Protein AF-A0A844NWU3-F1 (afdb_monomer)

Radius of gyration: 20.75 Å; Cα contacts (8 Å, |Δi|>4): 213; chains: 1; bounding box: 52×33×60 Å

Mean predicted aligned error: 5.78 Å

Secondary structure (DSSP, 8-state):
-------S-HHHHHHHHHHHHHH-SEEEEES--SSSTT--HHHHHHHHHT--EEE-HHHHHHHHHHHHHTT-PPPHHHHGGGEEETTPEEE--SSSSSPEEEEEETTEEEEEE-SSHHHHHHHIIIIIGGGT--TT-----------SS-HHHHH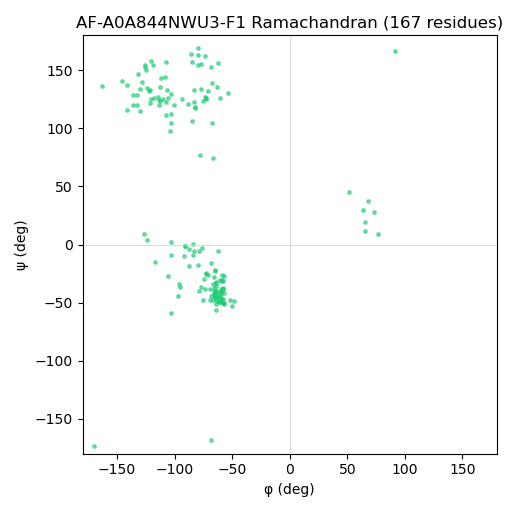HHHHHHHHT--S--

Structure (mmCIF, N/CA/C/O backbone):
data_AF-A0A844NWU3-F1
#
_entry.id   AF-A0A844NWU3-F1
#
loop_
_atom_site.group_PDB
_atom_site.id
_atom_site.type_symbol
_atom_site.label_atom_id
_atom_site.label_alt_id
_atom_site.label_comp_id
_atom_site.label_asym_id
_atom_site.label_entity_id
_atom_site.label_seq_id
_atom_site.pdbx_PDB_ins_code
_atom_site.Cartn_x
_atom_site.Cartn_y
_atom_site.Cartn_z
_atom_site.occupancy
_atom_site.B_iso_or_equiv
_atom_site.auth_seq_id
_atom_site.auth_comp_id
_atom_site.auth_asym_id
_atom_site.auth_atom_id
_atom_site.pdbx_PDB_model_num
ATOM 1 N N . LEU A 1 1 ? 0.487 0.093 -17.472 1.00 86.75 1 LEU A N 1
ATOM 2 C CA . LEU A 1 1 ? 0.649 0.686 -16.127 1.00 86.75 1 LEU A CA 1
ATOM 3 C C . LEU A 1 1 ? 0.051 2.084 -16.161 1.00 86.75 1 LEU A C 1
ATOM 5 O O . LEU A 1 1 ? 0.329 2.807 -17.108 1.00 86.75 1 LEU A O 1
ATOM 9 N N . GLU A 1 2 ? -0.751 2.451 -15.169 1.00 94.75 2 GLU A N 1
ATOM 10 C CA . GLU A 1 2 ? -1.293 3.804 -15.007 1.00 94.75 2 GLU A CA 1
ATOM 11 C C . GLU A 1 2 ? -1.007 4.273 -13.584 1.00 94.75 2 GLU A C 1
ATOM 13 O O . GLU A 1 2 ? -1.098 3.492 -12.638 1.00 94.75 2 GLU A O 1
ATOM 18 N N . HIS A 1 3 ? -0.638 5.543 -13.443 1.00 95.69 3 HIS A N 1
ATOM 19 C CA . HIS A 1 3 ? -0.422 6.185 -12.155 1.00 95.69 3 HIS A CA 1
ATOM 20 C C . HIS A 1 3 ? -1.307 7.424 -12.058 1.00 95.69 3 HIS A C 1
ATOM 22 O O . HIS A 1 3 ? -1.364 8.231 -12.988 1.00 95.69 3 HIS A O 1
ATOM 28 N N . LYS A 1 4 ? -1.977 7.586 -10.915 1.00 96.12 4 LYS A N 1
ATOM 29 C CA . LYS A 1 4 ? -2.886 8.700 -10.658 1.00 96.12 4 LYS A CA 1
ATOM 30 C C . LYS A 1 4 ? -2.749 9.169 -9.216 1.00 96.12 4 LYS A C 1
ATOM 32 O O . LYS A 1 4 ? -2.717 8.356 -8.300 1.00 9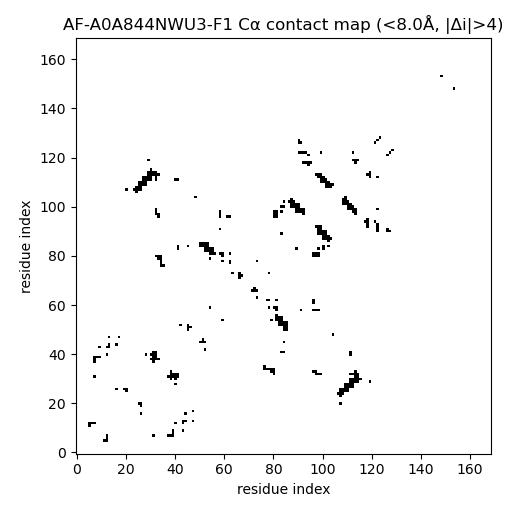6.12 4 LYS A O 1
ATOM 37 N N . VAL A 1 5 ? -2.735 10.487 -9.025 1.00 96.38 5 VAL A N 1
ATOM 38 C CA . VAL A 1 5 ? -2.778 11.123 -7.702 1.00 96.38 5 VAL A CA 1
ATOM 39 C C . VAL A 1 5 ? -4.188 11.643 -7.460 1.00 96.38 5 VAL A C 1
ATOM 41 O O . VAL A 1 5 ? -4.771 12.326 -8.305 1.00 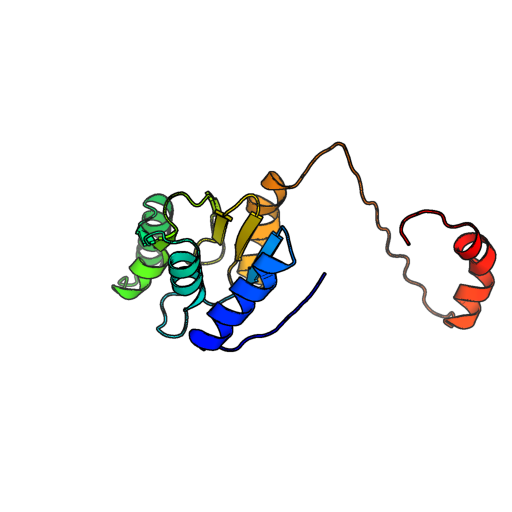96.38 5 VAL A O 1
ATOM 44 N N . ILE A 1 6 ? -4.754 11.299 -6.308 1.00 94.56 6 ILE A N 1
ATOM 45 C CA . ILE A 1 6 ? -6.124 11.633 -5.931 1.00 94.56 6 ILE A CA 1
ATOM 46 C C . ILE A 1 6 ? -6.053 12.179 -4.509 1.00 94.56 6 ILE A C 1
ATOM 48 O O . ILE A 1 6 ? -5.603 11.485 -3.613 1.00 94.56 6 ILE A O 1
ATOM 52 N N . GLY A 1 7 ? -6.482 13.418 -4.295 1.00 92.50 7 GLY A N 1
ATOM 53 C CA . GLY A 1 7 ? -6.666 13.939 -2.931 1.00 92.50 7 GLY A CA 1
ATOM 54 C C . GLY A 1 7 ? -7.910 13.355 -2.253 1.00 92.50 7 GLY A C 1
ATOM 55 O O . GLY A 1 7 ? -8.822 12.904 -2.959 1.00 92.50 7 GLY A O 1
ATOM 56 N N . ASP A 1 8 ? -7.966 13.460 -0.927 1.00 89.38 8 ASP A N 1
ATOM 57 C CA . ASP A 1 8 ? -8.903 12.780 -0.019 1.00 89.38 8 ASP A CA 1
ATOM 58 C C . ASP A 1 8 ? -10.365 13.222 -0.184 1.00 89.38 8 ASP A C 1
ATOM 60 O O . ASP A 1 8 ? -10.952 13.971 0.592 1.00 89.38 8 ASP A O 1
ATOM 64 N N . ASN A 1 9 ? -10.983 12.754 -1.265 1.00 93.88 9 ASN A N 1
ATOM 65 C CA . ASN A 1 9 ? -12.389 12.956 -1.564 1.00 93.88 9 ASN A CA 1
ATOM 66 C C . ASN A 1 9 ? -13.022 11.615 -1.914 1.00 93.88 9 ASN A C 1
ATOM 68 O O . ASN A 1 9 ? -12.718 11.036 -2.961 1.00 93.88 9 ASN A O 1
ATOM 72 N N . LYS A 1 10 ? -13.961 11.175 -1.073 1.00 92.25 10 LYS A N 1
ATOM 73 C CA . LYS A 1 10 ? -14.620 9.869 -1.186 1.00 92.25 10 LYS A CA 1
ATOM 74 C C . LYS A 1 10 ? -15.128 9.566 -2.600 1.00 92.25 10 LYS A C 1
ATOM 76 O O . LYS A 1 10 ? -14.831 8.508 -3.139 1.00 92.25 10 LYS A O 1
ATOM 81 N N . LYS A 1 11 ? -15.840 10.507 -3.236 1.00 95.12 11 LYS A N 1
ATOM 82 C CA . LYS A 1 11 ? -16.425 10.295 -4.574 1.00 95.12 11 LYS A CA 1
ATOM 83 C C . LYS A 1 11 ? -15.355 10.126 -5.654 1.00 95.12 11 LYS A C 1
ATOM 85 O O . LYS A 1 11 ? -15.482 9.259 -6.515 1.00 95.12 11 LYS A O 1
ATOM 90 N N . ARG A 1 12 ? -14.296 10.945 -5.620 1.00 95.44 12 ARG A N 1
ATOM 91 C CA . ARG A 1 12 ? -13.197 10.848 -6.598 1.00 95.44 12 ARG A CA 1
ATOM 92 C C . ARG A 1 12 ? -12.373 9.583 -6.412 1.00 95.44 12 ARG A C 1
ATOM 94 O O . ARG A 1 12 ? -11.945 8.996 -7.407 1.00 95.44 12 ARG A O 1
ATOM 101 N N . LEU A 1 13 ? -12.142 9.198 -5.158 1.00 96.38 13 LEU A N 1
ATOM 102 C CA . LEU A 1 13 ? -11.435 7.974 -4.821 1.00 96.38 13 LEU A CA 1
ATOM 103 C C . LEU A 1 13 ? -12.228 6.763 -5.312 1.00 96.38 13 LEU A C 1
ATOM 105 O O . LEU A 1 13 ? -11.692 5.976 -6.084 1.00 96.38 13 LEU A O 1
ATOM 109 N N . GLU A 1 14 ? -13.518 6.683 -4.978 1.00 96.88 14 GLU A N 1
ATOM 110 C CA . GLU A 1 14 ? -14.386 5.586 -5.415 1.00 96.88 14 GLU A CA 1
ATOM 111 C C . GLU A 1 14 ? -14.413 5.459 -6.942 1.00 96.88 14 GLU A C 1
ATOM 113 O O . GLU A 1 14 ? -14.145 4.387 -7.483 1.00 96.88 14 GLU A O 1
ATOM 118 N N . SER A 1 15 ? -14.665 6.565 -7.649 1.00 97.25 15 SER A N 1
ATOM 119 C CA . SER A 1 15 ? -14.690 6.578 -9.115 1.00 97.25 15 SER A CA 1
ATOM 120 C C . SER A 1 15 ? -13.360 6.129 -9.725 1.00 97.25 15 SER A C 1
ATOM 122 O O . SER A 1 15 ? -13.360 5.398 -10.713 1.00 97.25 15 SER A O 1
ATOM 124 N N . SER A 1 16 ? -12.228 6.528 -9.141 1.00 97.12 16 SER A N 1
ATOM 125 C CA . SER A 1 16 ? -10.913 6.153 -9.669 1.00 97.12 16 SER A CA 1
ATOM 126 C C . SER A 1 16 ? -10.571 4.689 -9.400 1.00 97.12 16 SER A C 1
ATOM 128 O O . SER A 1 16 ? -10.010 4.043 -10.278 1.00 97.12 16 SER A O 1
ATOM 130 N N . VAL A 1 17 ? -10.935 4.152 -8.230 1.00 96.88 17 VAL A N 1
ATOM 131 C CA . VAL A 1 17 ? -10.735 2.730 -7.914 1.00 96.88 17 VAL A CA 1
ATOM 132 C C . VAL A 1 17 ? -11.587 1.854 -8.825 1.00 96.88 17 VAL A C 1
ATOM 134 O O . VAL A 1 17 ? -11.065 0.905 -9.401 1.00 96.88 17 VAL A O 1
ATOM 137 N N . ARG A 1 18 ? -12.866 2.198 -9.029 1.00 97.12 18 ARG A N 1
ATOM 138 C CA . ARG A 1 18 ? -13.742 1.469 -9.962 1.00 97.12 18 ARG A CA 1
ATOM 139 C C . ARG A 1 18 ? -13.190 1.487 -11.387 1.00 97.12 18 ARG A C 1
ATOM 141 O O . ARG A 1 18 ? -13.072 0.434 -11.999 1.00 97.12 18 ARG A O 1
ATOM 148 N N . HIS A 1 19 ? -12.758 2.653 -11.867 1.00 96.69 19 HIS A N 1
ATOM 149 C CA . HIS A 1 19 ? -12.136 2.766 -13.185 1.00 96.69 19 HIS A CA 1
ATOM 150 C C . HIS A 1 19 ? -10.873 1.905 -13.329 1.00 96.69 19 HIS A C 1
ATOM 152 O O . HIS A 1 19 ? -10.650 1.284 -14.365 1.00 96.69 19 HIS A O 1
ATOM 158 N N . ALA A 1 20 ? -10.034 1.863 -12.290 1.00 97.06 20 ALA A N 1
ATOM 159 C CA . ALA A 1 20 ? -8.838 1.033 -12.297 1.00 97.06 20 ALA A CA 1
ATOM 160 C C . ALA A 1 20 ? -9.194 -0.463 -12.323 1.00 97.06 20 ALA A C 1
ATOM 162 O O . ALA A 1 20 ? -8.589 -1.216 -13.081 1.00 97.06 20 ALA A O 1
ATOM 163 N N . LEU A 1 21 ? -10.207 -0.884 -11.560 1.00 96.75 21 LEU A N 1
ATOM 164 C CA . LEU A 1 21 ? -10.686 -2.269 -11.536 1.00 96.75 21 LEU A CA 1
ATOM 165 C C . LEU A 1 21 ? -11.269 -2.726 -12.879 1.00 96.75 21 LEU A C 1
ATOM 167 O O . LEU A 1 21 ? -11.108 -3.887 -13.241 1.00 96.75 21 LEU A O 1
ATOM 171 N N . GLU A 1 22 ? -11.887 -1.834 -13.653 1.00 96.00 22 GLU A N 1
ATOM 172 C CA . GLU A 1 22 ? -12.372 -2.155 -15.005 1.00 96.00 22 GLU A CA 1
ATOM 173 C C . GLU A 1 22 ? -11.231 -2.510 -15.972 1.00 96.00 22 GLU A C 1
ATOM 175 O O . GLU A 1 22 ? -11.411 -3.332 -16.870 1.00 96.00 22 GLU A O 1
ATOM 180 N N . LYS A 1 23 ? -10.055 -1.895 -15.803 1.00 96.31 23 LYS A N 1
ATOM 181 C CA . LYS A 1 23 ? -8.950 -1.957 -16.775 1.00 96.31 23 LYS A CA 1
ATOM 182 C C . LYS A 1 23 ? -7.786 -2.846 -16.369 1.00 96.31 23 LYS A C 1
ATOM 184 O O . LYS A 1 23 ? -7.049 -3.306 -17.239 1.00 96.31 23 LYS A O 1
ATOM 189 N N . TYR A 1 24 ? -7.579 -3.032 -15.072 1.00 96.81 24 TYR A N 1
ATOM 190 C CA . TYR A 1 24 ? -6.386 -3.674 -14.538 1.00 96.81 24 TYR A CA 1
ATOM 191 C C . TYR A 1 24 ? -6.756 -4.851 -13.644 1.00 96.81 24 TYR A C 1
ATOM 193 O O . TYR A 1 24 ? -7.809 -4.874 -13.002 1.00 96.81 24 TYR A O 1
ATOM 201 N N . ASP A 1 25 ? -5.868 -5.839 -13.603 1.00 95.38 25 ASP A N 1
ATOM 202 C CA . ASP A 1 25 ? -6.016 -7.011 -12.736 1.00 95.38 25 ASP A CA 1
ATOM 203 C C . ASP A 1 25 ? -5.430 -6.778 -11.343 1.00 95.38 25 ASP A C 1
ATOM 205 O O . ASP A 1 25 ? -5.800 -7.463 -10.395 1.00 95.38 25 ASP A O 1
ATOM 209 N N . THR A 1 26 ? -4.568 -5.769 -11.205 1.00 95.81 26 THR A N 1
ATOM 210 C CA . THR A 1 26 ? -3.971 -5.362 -9.934 1.00 95.81 26 THR A CA 1
ATOM 211 C C . THR A 1 26 ? -4.070 -3.852 -9.773 1.00 95.81 26 THR A C 1
ATOM 213 O O . THR A 1 26 ? -3.639 -3.097 -10.646 1.00 95.81 26 THR A O 1
ATOM 216 N N . VAL A 1 27 ? -4.597 -3.410 -8.633 1.00 97.69 27 VAL A N 1
ATOM 217 C CA . VAL A 1 27 ? -4.706 -2.004 -8.239 1.00 97.69 27 VAL A CA 1
ATOM 218 C C . VAL A 1 27 ? -3.957 -1.812 -6.927 1.00 97.69 27 VAL A C 1
ATOM 220 O O . VAL A 1 27 ? -4.274 -2.456 -5.932 1.00 97.69 27 VAL A O 1
ATOM 223 N N . ILE A 1 28 ? -2.967 -0.921 -6.918 1.00 97.75 28 ILE A N 1
ATOM 224 C CA . ILE A 1 28 ? -2.192 -0.583 -5.719 1.00 97.75 28 ILE A CA 1
ATOM 225 C C . ILE A 1 28 ? -2.560 0.834 -5.292 1.00 97.75 28 ILE A C 1
ATOM 227 O O . ILE A 1 28 ? -2.462 1.773 -6.081 1.00 97.75 28 ILE A O 1
ATOM 231 N N . LEU A 1 29 ? -2.969 0.978 -4.037 1.00 97.88 29 LEU A N 1
ATOM 232 C CA . LEU A 1 29 ? -3.254 2.243 -3.378 1.00 97.88 29 LEU A CA 1
ATOM 233 C C . LEU A 1 29 ? -2.220 2.486 -2.284 1.00 97.88 29 LEU A C 1
ATOM 235 O O . LEU A 1 29 ? -1.922 1.589 -1.498 1.00 97.88 29 LEU A O 1
ATOM 239 N N . THR A 1 30 ? -1.707 3.709 -2.205 1.00 96.75 30 THR A N 1
ATOM 240 C CA . THR A 1 30 ? -0.807 4.146 -1.135 1.00 96.75 30 THR A CA 1
ATOM 241 C C . THR A 1 30 ? -1.414 5.359 -0.426 1.00 96.75 30 THR A C 1
ATOM 243 O O . THR A 1 30 ? -1.864 6.304 -1.072 1.00 96.75 30 THR A O 1
ATOM 246 N N . GLY A 1 31 ? -1.437 5.338 0.908 1.00 94.69 31 GLY A N 1
ATOM 247 C CA . GLY A 1 31 ? -1.987 6.423 1.731 1.00 94.69 31 GLY A CA 1
ATOM 248 C C . GLY A 1 31 ? -3.472 6.282 2.090 1.00 94.69 31 GLY A C 1
ATOM 249 O O . GLY A 1 31 ? -4.202 5.449 1.550 1.00 94.69 31 GLY A O 1
ATOM 250 N N . GLY A 1 32 ? -3.914 7.091 3.057 1.00 93.25 32 GLY A N 1
ATOM 251 C CA . GLY A 1 32 ? -5.299 7.113 3.544 1.00 93.25 32 GLY A CA 1
ATOM 252 C C . GLY A 1 32 ? -5.700 5.908 4.410 1.00 93.25 32 GLY A C 1
ATOM 253 O O . GLY A 1 32 ? -6.864 5.501 4.388 1.00 93.25 32 GLY A O 1
ATOM 254 N N . LEU A 1 33 ? -4.741 5.288 5.117 1.00 94.88 33 LEU A N 1
ATOM 255 C CA . LEU A 1 33 ? -4.968 4.135 6.012 1.00 94.88 33 LEU A CA 1
ATOM 256 C C . LEU A 1 33 ? -4.970 4.489 7.506 1.00 94.88 33 LEU A C 1
ATOM 258 O O . LEU A 1 33 ? -5.299 3.636 8.335 1.00 94.88 33 LEU A O 1
ATOM 262 N N . GLY A 1 34 ? -4.588 5.717 7.848 1.00 90.12 34 GLY A N 1
ATOM 263 C CA . GLY A 1 34 ? -4.417 6.186 9.215 1.00 90.12 34 GLY A CA 1
ATOM 264 C C . GLY A 1 34 ? -5.717 6.321 10.029 1.00 90.12 34 GLY A C 1
ATOM 265 O O . GLY A 1 34 ? -6.771 5.792 9.655 1.00 90.12 34 GLY A O 1
ATOM 266 N N . PRO A 1 35 ? -5.630 6.982 11.198 1.00 87.88 35 PRO A N 1
ATOM 267 C CA . PRO A 1 35 ? -6.736 7.151 12.142 1.00 87.88 35 PRO A CA 1
ATOM 268 C C . PRO A 1 35 ? -7.558 8.430 11.914 1.00 87.88 35 PRO A C 1
ATOM 270 O O . PRO A 1 35 ? -8.465 8.723 12.694 1.00 87.88 35 PRO A O 1
ATOM 273 N N . THR A 1 36 ? -7.195 9.266 10.941 1.00 87.50 36 THR A N 1
ATOM 274 C CA . THR A 1 36 ? -7.803 10.588 10.765 1.00 87.50 36 THR A CA 1
ATOM 275 C C . THR A 1 36 ? -9.077 10.510 9.927 1.00 87.50 36 THR A C 1
ATOM 277 O O . THR A 1 36 ? -9.342 9.528 9.239 1.00 87.50 36 THR A O 1
ATOM 280 N N . LYS A 1 37 ? -9.898 11.566 9.962 1.00 82.75 37 LYS A N 1
ATOM 281 C CA . LYS A 1 37 ? -11.127 11.632 9.148 1.00 82.75 37 LYS A CA 1
ATOM 282 C C . LYS A 1 37 ? -10.850 11.658 7.644 1.00 82.75 37 LYS A C 1
ATOM 284 O O . LYS A 1 37 ? -11.733 11.292 6.870 1.00 82.75 37 LYS A O 1
ATOM 289 N N . ASP A 1 38 ? -9.648 12.076 7.261 1.00 86.88 38 ASP A N 1
ATOM 290 C CA . ASP A 1 38 ? -9.216 12.147 5.869 1.00 86.88 38 ASP A CA 1
ATOM 291 C C . ASP A 1 38 ? -8.697 10.784 5.363 1.00 86.88 38 ASP A C 1
ATOM 293 O O . ASP A 1 38 ? -8.552 10.581 4.160 1.00 86.88 38 ASP A O 1
ATOM 297 N N . ASP A 1 39 ? -8.517 9.793 6.250 1.00 88.25 39 ASP A N 1
ATOM 298 C CA . ASP A 1 39 ? -8.116 8.428 5.898 1.00 88.25 39 ASP A CA 1
ATOM 299 C C . ASP A 1 39 ? -9.294 7.601 5.339 1.00 88.25 39 ASP A C 1
ATOM 301 O O . ASP A 1 39 ? -9.917 6.751 5.991 1.00 88.25 39 ASP A O 1
ATOM 305 N N . LEU A 1 40 ? -9.622 7.873 4.074 1.00 94.06 40 LEU A N 1
ATOM 306 C CA . LEU A 1 40 ? -10.796 7.328 3.386 1.00 94.06 40 LEU A CA 1
ATOM 307 C C . LEU A 1 40 ? -10.536 6.018 2.625 1.00 94.06 40 LEU A C 1
ATOM 309 O O . LEU A 1 40 ? -11.497 5.398 2.157 1.00 94.06 40 LEU A O 1
ATOM 313 N N . THR A 1 41 ? -9.281 5.583 2.476 1.00 96.00 41 THR A N 1
ATOM 314 C CA . THR A 1 41 ? -8.904 4.513 1.536 1.00 96.00 41 THR A CA 1
ATOM 315 C C . THR A 1 41 ? -9.526 3.170 1.892 1.00 96.00 41 THR A C 1
ATOM 317 O O . THR A 1 41 ? -10.279 2.622 1.085 1.00 96.00 41 THR A O 1
ATOM 320 N N . LYS A 1 42 ? -9.301 2.664 3.112 1.00 94.50 42 LYS A N 1
ATOM 321 C CA . LYS A 1 42 ? -9.850 1.362 3.540 1.00 94.50 42 LYS A CA 1
ATOM 322 C C . LYS A 1 42 ? -11.379 1.329 3.518 1.00 94.50 42 LYS A C 1
ATOM 324 O O . LYS A 1 42 ? -11.961 0.376 3.018 1.00 94.50 42 LYS A O 1
ATOM 329 N N . HIS A 1 43 ? -12.025 2.410 3.956 1.00 95.06 43 HIS A N 1
ATOM 330 C CA . HIS A 1 43 ? -13.483 2.545 3.950 1.00 95.06 43 HIS A CA 1
ATOM 331 C C . HIS A 1 43 ? -14.058 2.530 2.530 1.00 95.06 43 HIS A C 1
ATOM 333 O O . HIS A 1 43 ? -15.085 1.906 2.270 1.00 95.06 43 HIS A O 1
ATOM 339 N N . THR A 1 44 ? -13.393 3.221 1.603 1.00 96.75 44 THR A N 1
ATOM 340 C CA . THR A 1 44 ? -13.839 3.295 0.210 1.00 96.75 44 THR A CA 1
ATOM 341 C C . THR A 1 44 ? -13.690 1.945 -0.475 1.00 96.75 44 THR A C 1
ATOM 343 O O . THR A 1 44 ? -14.621 1.500 -1.141 1.00 96.75 44 THR A O 1
ATOM 346 N N . VAL A 1 45 ? -12.560 1.260 -0.277 1.00 97.38 45 VAL A N 1
ATOM 347 C CA . VAL A 1 45 ? -12.361 -0.076 -0.848 1.00 97.38 45 VAL A CA 1
ATOM 348 C C . VAL A 1 45 ? -13.343 -1.078 -0.240 1.00 97.38 45 VAL A C 1
ATOM 350 O O . VAL A 1 45 ? -13.977 -1.794 -1.005 1.00 97.38 45 VAL A O 1
ATOM 353 N N . ALA A 1 46 ? -13.544 -1.076 1.084 1.00 97.25 46 ALA A N 1
ATOM 354 C CA . ALA A 1 46 ? -14.525 -1.926 1.772 1.00 97.25 46 ALA A CA 1
ATOM 355 C C . ALA A 1 46 ? -15.929 -1.802 1.149 1.00 97.25 46 ALA A C 1
ATOM 357 O O . ALA A 1 46 ? -16.550 -2.800 0.784 1.00 97.25 46 ALA A O 1
ATOM 358 N N . GLN A 1 47 ? -16.381 -0.563 0.915 1.00 97.06 47 GLN A N 1
ATOM 359 C CA . GLN A 1 47 ? -17.659 -0.283 0.259 1.00 97.06 47 GLN A CA 1
ATOM 360 C C . GLN A 1 47 ? -17.710 -0.804 -1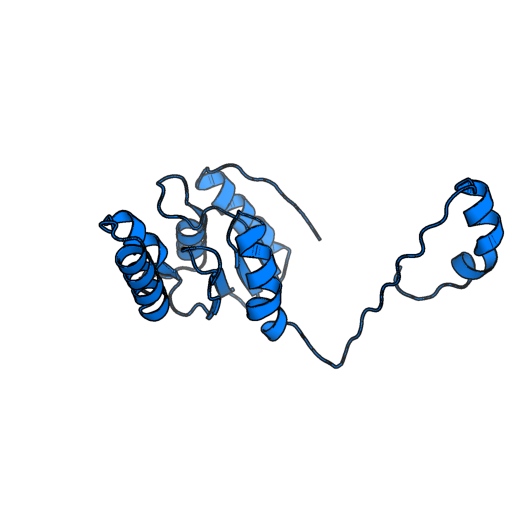.188 1.00 97.06 47 GLN A C 1
ATOM 362 O O . GLN A 1 47 ? -18.747 -1.301 -1.621 1.00 97.06 47 GLN A O 1
ATOM 367 N N . ILE A 1 48 ? -16.620 -0.683 -1.953 1.00 97.12 48 ILE A N 1
ATOM 368 C CA . ILE A 1 48 ? -16.559 -1.164 -3.343 1.00 97.12 48 ILE A CA 1
ATOM 369 C C . ILE A 1 48 ? -16.660 -2.686 -3.400 1.00 97.12 48 ILE A C 1
ATOM 371 O O . ILE A 1 48 ? -17.392 -3.199 -4.243 1.00 97.12 48 ILE A O 1
ATOM 375 N N . VAL A 1 49 ? -15.950 -3.386 -2.511 1.00 97.25 49 VAL A N 1
ATOM 376 C CA . VAL A 1 49 ? -15.928 -4.855 -2.485 1.00 97.25 49 VAL A CA 1
ATOM 377 C C . VAL A 1 49 ? -17.117 -5.464 -1.737 1.00 97.25 49 VAL A C 1
ATOM 379 O O . VAL A 1 49 ? -17.262 -6.683 -1.730 1.00 97.25 49 VAL A O 1
ATOM 382 N N . GLY A 1 50 ? -17.959 -4.632 -1.114 1.00 97.44 50 GLY A N 1
ATOM 383 C CA . GLY A 1 50 ? -19.146 -5.064 -0.378 1.00 97.44 50 GLY A CA 1
ATOM 384 C C . GLY A 1 50 ? -18.821 -5.832 0.901 1.00 97.44 50 GLY A C 1
ATOM 385 O O . GLY A 1 50 ? -19.503 -6.807 1.203 1.00 97.44 50 GLY A O 1
ATOM 386 N N . LYS A 1 51 ? -17.768 -5.428 1.620 1.00 97.69 51 LYS A N 1
ATOM 387 C CA . LYS A 1 51 ? -17.321 -6.078 2.858 1.00 97.69 51 LYS A CA 1
ATOM 388 C C . LYS A 1 51 ? -17.218 -5.094 4.012 1.00 97.69 51 LYS A C 1
ATOM 390 O O . LYS A 1 51 ? -16.947 -3.912 3.796 1.00 97.69 51 LYS A O 1
ATOM 395 N N . ASP A 1 52 ? -17.371 -5.606 5.226 1.00 97.50 52 ASP A N 1
ATOM 396 C CA . ASP A 1 52 ? -17.231 -4.813 6.441 1.00 97.50 52 ASP A CA 1
ATOM 397 C C . ASP A 1 52 ? -15.759 -4.600 6.827 1.00 97.50 52 ASP A C 1
ATOM 399 O O . ASP A 1 52 ? -14.842 -5.279 6.348 1.00 97.50 52 ASP A O 1
ATOM 403 N N . LEU A 1 53 ? -15.536 -3.618 7.702 1.00 96.81 53 LEU A N 1
ATOM 404 C CA . LEU A 1 53 ? -14.265 -3.436 8.392 1.00 96.81 53 LEU A CA 1
ATOM 405 C C . LEU A 1 53 ? -14.323 -4.144 9.744 1.00 96.81 53 LEU A C 1
ATOM 407 O O . LEU A 1 53 ? -15.201 -3.860 10.558 1.00 96.81 53 LEU A O 1
ATOM 411 N N . VAL A 1 54 ? -13.362 -5.025 9.990 1.00 97.31 54 VAL A N 1
ATOM 412 C CA . VAL A 1 54 ? -13.234 -5.801 11.228 1.00 97.31 54 VAL A CA 1
ATOM 413 C C . VAL A 1 54 ? -11.916 -5.475 11.913 1.00 97.31 54 VAL A C 1
ATOM 415 O O . VAL A 1 54 ? -10.966 -5.037 11.267 1.00 97.31 54 VAL A O 1
ATOM 418 N N . ILE A 1 55 ? -11.852 -5.658 13.229 1.00 96.88 55 ILE A N 1
ATOM 419 C CA . ILE A 1 55 ? -10.604 -5.478 13.973 1.00 96.88 55 ILE A CA 1
ATOM 420 C C . ILE A 1 55 ? -9.684 -6.664 13.681 1.00 96.88 55 ILE A C 1
ATOM 422 O O . ILE A 1 55 ? -10.073 -7.816 13.864 1.00 96.88 55 ILE A O 1
ATOM 426 N N . ASP A 1 56 ? -8.457 -6.371 13.261 1.00 97.62 56 ASP A N 1
ATOM 427 C CA . ASP A 1 56 ? -7.366 -7.336 13.262 1.00 97.62 56 ASP A CA 1
ATOM 428 C C . ASP A 1 56 ? -6.704 -7.354 14.646 1.00 97.62 56 ASP A C 1
ATOM 430 O O . ASP A 1 56 ? -6.000 -6.419 15.032 1.00 97.62 56 ASP A O 1
ATOM 434 N N . GLU A 1 57 ? -6.954 -8.416 15.411 1.00 97.12 57 GLU A N 1
ATOM 435 C CA . GLU A 1 57 ? -6.440 -8.577 16.778 1.00 97.12 57 GLU A CA 1
ATOM 436 C C . GLU A 1 57 ? -4.900 -8.496 16.876 1.00 97.12 57 GLU A C 1
ATOM 438 O O . GLU A 1 57 ? -4.404 -7.843 17.796 1.00 97.12 57 GLU A O 1
ATOM 443 N N . PRO A 1 58 ? -4.105 -9.100 15.965 1.00 96.69 58 PRO A N 1
ATOM 444 C CA . PRO A 1 58 ? -2.655 -8.900 15.936 1.00 96.69 58 PRO A CA 1
ATOM 445 C C . PRO A 1 58 ? -2.241 -7.431 15.781 1.00 96.69 58 PRO A C 1
ATOM 447 O O . PRO A 1 58 ? -1.393 -6.957 16.538 1.00 96.69 58 PRO A O 1
ATOM 450 N N . SER A 1 59 ? -2.852 -6.700 14.844 1.00 96.12 59 SER A N 1
ATOM 451 C CA . SER A 1 59 ? -2.569 -5.276 14.635 1.00 96.12 59 SER A CA 1
ATOM 452 C C . SER A 1 59 ? -2.988 -4.433 15.836 1.00 96.12 59 SER A C 1
ATOM 454 O O . SER A 1 59 ? -2.240 -3.548 16.247 1.00 96.12 59 SER A O 1
ATOM 456 N N . LEU A 1 60 ? -4.149 -4.719 16.438 1.00 96.06 60 LEU A N 1
ATOM 457 C CA . LEU A 1 60 ? -4.608 -4.022 17.640 1.00 96.06 60 LEU A CA 1
ATOM 458 C C . LEU A 1 60 ? -3.614 -4.197 18.789 1.00 96.06 60 LEU A C 1
ATOM 460 O O . LEU A 1 60 ? -3.194 -3.202 19.372 1.00 96.06 60 LEU A O 1
ATOM 464 N N . LYS A 1 61 ? -3.180 -5.434 19.056 1.00 95.69 61 LYS A N 1
ATOM 465 C CA . LYS A 1 61 ? -2.189 -5.725 20.101 1.00 95.69 61 LYS A CA 1
ATOM 466 C C . LYS A 1 61 ? -0.873 -5.002 19.860 1.00 95.69 61 LYS A C 1
ATOM 468 O O . LYS A 1 61 ? -0.307 -4.451 20.793 1.00 95.69 61 LYS A O 1
ATOM 473 N N . TYR A 1 62 ? -0.397 -4.979 18.617 1.00 95.00 62 TYR A N 1
ATOM 474 C CA . TYR A 1 62 ? 0.822 -4.254 18.267 1.00 95.00 62 TYR A CA 1
ATOM 475 C C . TYR A 1 62 ? 0.701 -2.750 18.556 1.00 95.00 62 TYR A C 1
ATOM 477 O O . TYR A 1 62 ? 1.608 -2.159 19.143 1.00 95.00 62 TYR A O 1
ATOM 485 N N . ILE A 1 63 ? -0.432 -2.139 18.199 1.00 93.75 63 ILE A N 1
ATOM 486 C CA . ILE A 1 63 ? -0.698 -0.724 18.485 1.00 93.75 63 ILE A CA 1
ATOM 487 C C . ILE A 1 63 ? -0.765 -0.490 20.001 1.00 93.75 63 ILE A C 1
ATOM 489 O O . ILE A 1 63 ? -0.132 0.440 20.496 1.00 93.75 63 ILE A O 1
ATOM 493 N N . GLU A 1 64 ? -1.489 -1.331 20.742 1.00 94.19 64 GLU A N 1
ATOM 494 C CA . GLU A 1 64 ? -1.599 -1.245 22.205 1.00 94.19 64 GLU A CA 1
ATOM 495 C C . GLU A 1 64 ? -0.224 -1.326 22.878 1.00 94.19 64 GLU A C 1
ATOM 497 O O . GLU A 1 64 ? 0.135 -0.422 23.634 1.00 94.19 64 GLU A O 1
ATOM 502 N N . SER A 1 65 ? 0.588 -2.329 22.527 1.00 93.56 65 SER A N 1
ATOM 503 C CA . SER A 1 65 ? 1.945 -2.488 23.060 1.00 93.56 65 SER A CA 1
ATOM 504 C C . SER A 1 65 ? 2.841 -1.294 22.743 1.00 93.56 65 SER A C 1
ATOM 506 O O . SER A 1 65 ? 3.599 -0.859 23.604 1.00 93.56 65 SER A O 1
ATOM 508 N N . TYR A 1 66 ? 2.731 -0.703 21.550 1.00 93.25 66 TYR A N 1
ATOM 509 C CA . TYR A 1 66 ? 3.499 0.499 21.232 1.00 93.25 66 TYR A CA 1
ATOM 510 C C . TYR A 1 66 ? 3.153 1.665 22.166 1.00 93.25 66 TYR A C 1
ATOM 512 O O . TYR A 1 66 ? 4.050 2.338 22.670 1.00 93.25 66 TYR A O 1
ATOM 520 N N . PHE A 1 67 ? 1.865 1.934 22.398 1.00 92.94 67 PHE A N 1
ATOM 521 C CA . PHE A 1 67 ? 1.450 3.033 23.276 1.00 92.94 67 PHE A CA 1
ATOM 522 C C . PHE A 1 67 ? 1.874 2.791 24.729 1.00 92.94 67 PHE A C 1
ATOM 524 O O . PHE A 1 67 ? 2.358 3.718 25.383 1.00 92.94 67 PHE A O 1
ATOM 531 N N . GLU A 1 68 ? 1.775 1.545 25.200 1.00 93.31 68 GLU A N 1
ATOM 532 C CA . GLU A 1 68 ? 2.281 1.132 26.512 1.00 93.31 68 GLU A CA 1
ATOM 533 C C . GLU A 1 68 ? 3.794 1.372 26.642 1.00 93.31 68 GLU A C 1
ATOM 535 O O . GLU A 1 68 ? 4.236 1.992 27.610 1.00 93.31 68 GLU A O 1
ATOM 540 N N . GLU A 1 69 ? 4.590 0.963 25.649 1.00 93.38 69 GLU A N 1
ATOM 541 C CA . GLU A 1 69 ? 6.046 1.163 25.627 1.00 93.38 69 GLU A CA 1
ATOM 542 C C . GLU A 1 69 ? 6.448 2.644 25.581 1.00 93.38 69 GLU A C 1
ATOM 544 O O . GLU A 1 69 ? 7.441 3.038 26.195 1.00 93.38 69 GLU A O 1
ATOM 549 N N . GLN A 1 70 ? 5.679 3.481 24.880 1.00 92.56 70 GLN A N 1
ATOM 550 C CA . GLN A 1 70 ? 5.906 4.930 24.838 1.00 92.56 70 GLN A CA 1
ATOM 551 C C . GLN A 1 70 ? 5.393 5.662 26.091 1.00 92.56 70 GLN A C 1
ATOM 553 O O . GLN A 1 70 ? 5.605 6.871 26.216 1.00 92.56 70 GLN A O 1
ATOM 558 N N . GLY A 1 71 ? 4.709 4.971 27.012 1.00 91.88 71 GLY A N 1
ATOM 559 C CA . GLY A 1 71 ? 4.093 5.582 28.192 1.00 91.88 71 GLY A CA 1
ATOM 560 C C . GLY A 1 71 ? 2.988 6.586 27.844 1.00 91.88 71 GLY A C 1
ATOM 561 O O . GLY A 1 71 ? 2.797 7.565 28.566 1.00 91.88 71 GLY A O 1
ATOM 562 N N . GLN A 1 72 ? 2.296 6.382 26.720 1.00 92.12 72 GLN A N 1
ATOM 563 C CA . GLN A 1 72 ? 1.240 7.262 26.223 1.00 92.12 72 GLN A CA 1
ATOM 564 C C . GLN A 1 72 ? -0.126 6.577 26.294 1.00 92.12 72 GLN A C 1
ATOM 566 O O . GLN A 1 72 ? -0.258 5.385 26.033 1.00 92.12 72 GLN A O 1
ATOM 571 N N . GLU A 1 73 ? -1.172 7.344 26.606 1.00 89.50 73 GLU A N 1
ATOM 572 C CA . GLU A 1 73 ? -2.544 6.836 26.572 1.00 89.50 73 GLU A CA 1
ATOM 573 C C . GLU A 1 73 ? -3.030 6.711 25.121 1.00 89.50 73 GLU A C 1
ATOM 575 O O . GLU A 1 73 ? -3.038 7.685 24.362 1.00 89.50 73 GLU A O 1
ATOM 580 N N . MET A 1 74 ? -3.456 5.509 24.732 1.00 89.00 74 MET A N 1
ATOM 581 C CA . MET A 1 74 ? -4.011 5.262 23.406 1.00 89.00 74 MET A CA 1
ATOM 582 C C . MET A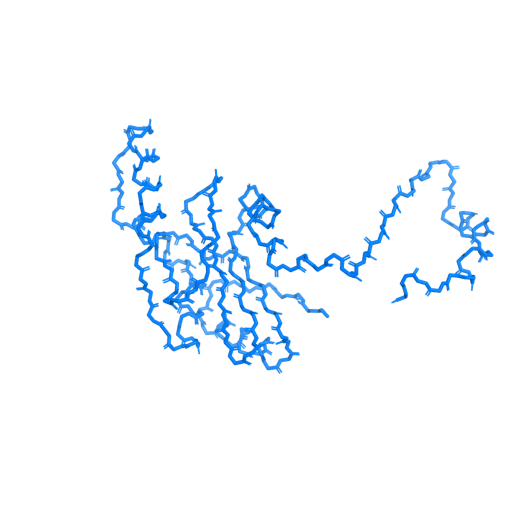 1 74 ? -5.411 5.872 23.286 1.00 89.00 74 MET A C 1
ATOM 584 O O . MET A 1 74 ? -6.322 5.544 24.049 1.00 89.00 74 MET A O 1
ATOM 588 N N . THR A 1 75 ? -5.629 6.699 22.264 1.00 88.00 75 THR A N 1
ATOM 589 C CA . THR A 1 75 ? -6.951 7.287 22.027 1.00 88.00 75 THR A CA 1
ATOM 590 C C . THR A 1 75 ? -7.855 6.342 21.214 1.00 88.00 75 THR A C 1
ATOM 592 O O . THR A 1 75 ? -7.367 5.491 20.465 1.00 88.00 75 THR A O 1
ATOM 595 N N . PRO A 1 76 ? -9.197 6.473 21.289 1.00 86.12 76 PRO A N 1
ATOM 596 C CA . PRO A 1 76 ? -10.113 5.584 20.566 1.00 86.12 76 PRO A CA 1
ATOM 597 C C . PRO A 1 76 ? -9.936 5.572 19.040 1.00 86.12 76 PRO A C 1
ATOM 599 O O . PRO A 1 76 ? -10.268 4.576 18.400 1.00 86.12 76 PRO A O 1
ATOM 602 N N . ASN A 1 77 ? -9.417 6.650 18.438 1.00 85.25 77 ASN A N 1
ATOM 603 C CA . ASN A 1 77 ? -9.170 6.684 16.995 1.00 85.25 77 ASN A CA 1
ATOM 604 C C . ASN A 1 77 ? -7.961 5.817 16.589 1.00 85.25 77 ASN A C 1
ATOM 606 O O . ASN A 1 77 ? -7.950 5.289 15.481 1.00 85.25 77 ASN A O 1
ATOM 610 N N . ASN A 1 78 ? -6.996 5.579 17.485 1.00 87.38 78 ASN A N 1
ATOM 611 C CA . ASN A 1 78 ? -5.845 4.724 17.206 1.00 87.38 78 ASN A CA 1
ATOM 612 C C . ASN A 1 78 ? -6.290 3.273 17.022 1.00 87.38 78 ASN A C 1
ATOM 614 O O . ASN A 1 78 ? -5.799 2.591 16.126 1.00 87.38 78 ASN A O 1
ATOM 618 N N . LYS A 1 79 ? -7.323 2.840 17.759 1.00 87.44 79 LYS A N 1
ATOM 619 C CA . LYS A 1 79 ? -7.957 1.527 17.557 1.00 87.44 79 LYS A CA 1
ATOM 620 C C . LYS A 1 79 ? -8.512 1.354 16.141 1.00 87.44 79 LYS A C 1
ATOM 622 O O . LYS A 1 79 ? -8.495 0.251 15.610 1.00 87.44 79 LYS A O 1
ATOM 627 N N . GLN A 1 80 ? -8.950 2.435 15.487 1.00 89.69 80 GLN A N 1
ATOM 628 C CA . GLN A 1 80 ? -9.437 2.371 14.102 1.00 89.69 80 GLN A CA 1
ATOM 629 C C . GLN A 1 80 ? -8.325 2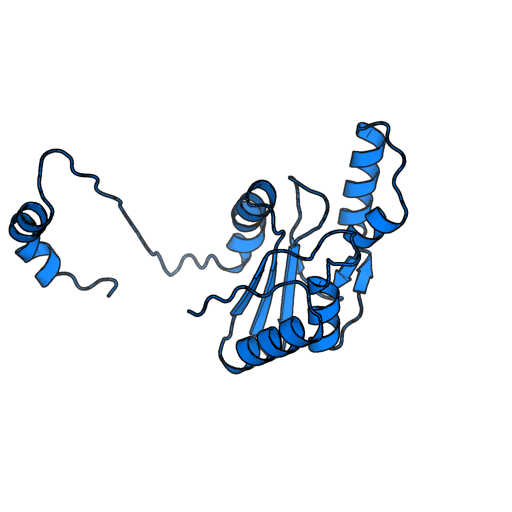.056 13.092 1.00 89.69 80 GLN A C 1
ATOM 631 O O . GLN A 1 80 ? -8.617 1.688 11.953 1.00 89.69 80 GLN A O 1
ATOM 636 N N . GLN A 1 81 ? -7.049 2.185 13.470 1.00 92.00 81 GLN A N 1
ATOM 637 C CA . GLN A 1 81 ? -5.930 1.779 12.617 1.00 92.00 81 GLN A CA 1
ATOM 638 C C . GLN A 1 81 ? -5.832 0.259 12.502 1.00 92.00 81 GLN A C 1
ATOM 640 O O . GLN A 1 81 ? -5.409 -0.211 11.458 1.00 92.00 81 GLN A O 1
ATOM 645 N N . ALA A 1 82 ? -6.316 -0.491 13.498 1.00 95.38 82 ALA A N 1
ATOM 646 C CA . ALA A 1 82 ? -6.395 -1.952 13.453 1.00 95.38 82 ALA A CA 1
ATOM 647 C C . ALA A 1 82 ? -7.553 -2.483 12.589 1.00 95.38 82 ALA A C 1
ATOM 649 O O . ALA A 1 82 ? -7.708 -3.693 12.451 1.00 95.38 82 ALA A O 1
ATOM 650 N N . LEU A 1 83 ? -8.400 -1.608 12.032 1.00 96.19 83 LEU A N 1
ATOM 651 C CA . LEU A 1 83 ? -9.487 -2.033 11.155 1.00 96.19 83 LEU A CA 1
ATOM 652 C C . LEU A 1 83 ? -8.948 -2.476 9.797 1.00 96.19 83 LEU A C 1
ATOM 654 O O . LEU A 1 83 ? -8.311 -1.690 9.093 1.00 96.19 83 LEU A O 1
ATOM 658 N N . VAL A 1 84 ? -9.299 -3.698 9.411 1.00 97.81 84 VAL A N 1
ATOM 659 C CA . VAL A 1 84 ? -8.980 -4.319 8.125 1.00 97.81 84 VAL A CA 1
ATOM 660 C C . VAL A 1 84 ? -10.254 -4.700 7.383 1.00 97.81 84 VAL A C 1
ATOM 662 O O . VAL A 1 84 ? -11.313 -4.870 7.982 1.00 97.81 84 VAL A O 1
ATOM 665 N N . ILE A 1 85 ? -10.167 -4.838 6.062 1.00 98.25 85 ILE A N 1
ATOM 666 C CA . ILE A 1 85 ? -11.293 -5.324 5.256 1.00 98.25 85 ILE A CA 1
ATOM 667 C C . ILE A 1 85 ? -11.489 -6.811 5.543 1.00 98.25 85 ILE A C 1
ATOM 669 O O . ILE A 1 85 ? -10.525 -7.581 5.511 1.00 98.25 85 ILE A O 1
ATOM 673 N N . GLU A 1 86 ? -12.725 -7.225 5.806 1.00 98.00 86 GLU A N 1
ATOM 674 C CA . GLU A 1 86 ? -13.042 -8.616 6.117 1.00 98.00 86 GLU A CA 1
ATOM 675 C C . GLU A 1 86 ? -12.508 -9.589 5.043 1.00 98.00 86 GLU A C 1
ATOM 677 O O . GLU A 1 86 ? -12.690 -9.419 3.831 1.00 98.00 86 GLU A O 1
ATOM 682 N N . GLY A 1 87 ? -11.807 -10.635 5.485 1.00 96.38 87 GLY A N 1
ATOM 683 C CA . GLY A 1 87 ? -11.212 -11.633 4.593 1.00 96.38 87 GLY A CA 1
ATOM 684 C C . GLY A 1 87 ? -10.106 -11.090 3.678 1.00 96.38 87 GLY A C 1
ATOM 685 O O . GLY A 1 87 ? -9.833 -11.699 2.643 1.00 96.38 87 GLY A O 1
ATOM 686 N N . SER A 1 88 ? -9.510 -9.941 4.008 1.00 97.81 88 SER A N 1
ATOM 687 C CA . SER A 1 88 ? -8.254 -9.491 3.401 1.00 97.81 88 SER A CA 1
ATOM 688 C C . SER A 1 88 ? -7.056 -10.238 3.994 1.00 97.81 88 SER A C 1
ATOM 690 O O . SER A 1 88 ? -7.105 -10.736 5.118 1.00 97.81 88 SER A O 1
ATOM 692 N N . THR A 1 89 ? -5.965 -10.318 3.237 1.00 97.88 89 THR A N 1
ATOM 693 C CA . THR A 1 89 ? -4.656 -10.685 3.782 1.00 97.88 89 THR A CA 1
ATOM 694 C C . THR A 1 89 ? -4.030 -9.438 4.392 1.00 97.88 89 THR A C 1
ATOM 696 O O . THR A 1 89 ? -3.793 -8.457 3.686 1.00 97.88 89 THR A O 1
ATOM 699 N N . VAL A 1 90 ? -3.786 -9.468 5.698 1.00 98.00 90 VAL A N 1
ATOM 700 C CA . VAL A 1 90 ? -3.163 -8.365 6.437 1.00 98.00 90 VAL A CA 1
ATOM 701 C C . VAL A 1 90 ? -1.657 -8.362 6.181 1.00 98.00 90 VAL A C 1
ATOM 703 O O . VAL A 1 90 ? -1.018 -9.409 6.241 1.00 98.00 90 VAL A O 1
ATOM 706 N N . LEU A 1 91 ? -1.100 -7.185 5.894 1.00 97.81 91 LEU A N 1
ATOM 707 C CA . LEU A 1 91 ? 0.334 -6.959 5.712 1.00 97.81 91 LEU A CA 1
ATOM 708 C C . LEU A 1 91 ? 0.847 -6.186 6.928 1.00 97.81 91 LEU A C 1
ATOM 710 O O . LEU A 1 91 ? 0.482 -5.019 7.121 1.00 97.81 91 LEU A O 1
ATOM 714 N N . ALA A 1 92 ? 1.663 -6.829 7.763 1.00 96.75 92 ALA A N 1
ATOM 715 C CA . ALA A 1 92 ? 2.094 -6.242 9.026 1.00 96.75 92 ALA A CA 1
ATOM 716 C C . ALA A 1 92 ? 2.922 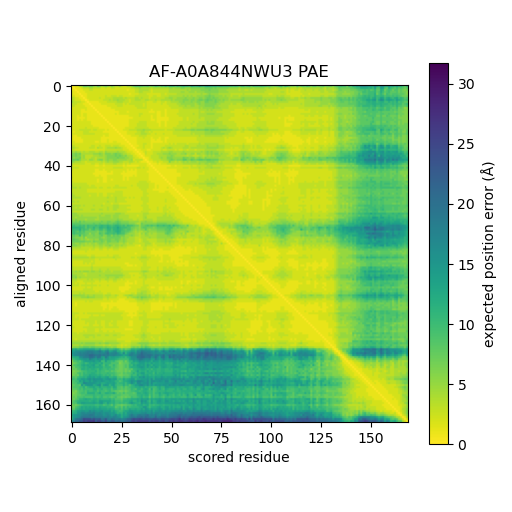-4.963 8.804 1.00 96.75 92 ALA A C 1
ATOM 718 O O . ALA A 1 92 ? 3.817 -4.903 7.956 1.00 96.75 92 ALA A O 1
ATOM 719 N N . ASN A 1 93 ? 2.640 -3.918 9.586 1.00 96.06 93 ASN A N 1
ATOM 720 C CA . ASN A 1 93 ? 3.422 -2.685 9.567 1.00 96.06 93 ASN A CA 1
ATOM 721 C C . ASN A 1 93 ? 4.339 -2.616 10.790 1.00 96.06 93 ASN A C 1
ATOM 723 O O . ASN A 1 93 ? 3.930 -2.204 11.866 1.00 96.06 93 ASN A O 1
ATOM 727 N N . HIS A 1 94 ? 5.605 -2.987 10.620 1.00 94.06 94 HIS A N 1
ATOM 728 C CA . HIS A 1 94 ? 6.602 -2.908 11.696 1.00 94.06 94 HIS A CA 1
ATOM 729 C C . HIS A 1 94 ? 7.247 -1.520 11.852 1.00 94.06 94 HIS A C 1
ATOM 731 O O . HIS A 1 94 ? 8.149 -1.350 12.665 1.00 94.06 94 HIS A O 1
ATOM 737 N N . HIS A 1 95 ? 6.850 -0.540 11.034 1.00 94.19 95 HIS A N 1
ATOM 738 C CA . HIS A 1 95 ? 7.450 0.802 11.000 1.00 94.19 95 HIS A CA 1
ATOM 739 C C . HIS A 1 95 ? 6.421 1.921 11.223 1.00 94.19 95 HIS A C 1
ATOM 741 O O . HIS A 1 95 ? 6.764 3.101 11.164 1.00 94.19 95 HIS A O 1
ATOM 747 N N . GLY A 1 96 ? 5.171 1.552 11.492 1.00 93.62 96 GLY A N 1
ATOM 748 C CA . GLY A 1 96 ? 4.043 2.433 11.752 1.00 93.62 96 GLY A CA 1
ATOM 749 C C . GLY A 1 96 ? 2.854 1.623 12.255 1.00 93.62 96 GLY A C 1
ATOM 750 O O . GLY A 1 96 ? 2.986 0.435 12.514 1.00 93.62 96 GLY A O 1
ATOM 751 N N . MET A 1 97 ? 1.696 2.259 12.419 1.00 93.44 97 MET A N 1
ATOM 752 C CA . MET A 1 97 ? 0.547 1.635 13.099 1.00 93.44 97 MET A CA 1
ATOM 753 C C . MET A 1 97 ? -0.463 0.986 12.163 1.00 93.44 97 MET A C 1
ATOM 755 O O . MET A 1 97 ? -1.089 -0.004 12.519 1.00 93.44 97 MET A O 1
ATOM 759 N N . ALA A 1 98 ? -0.691 1.587 10.994 1.00 95.00 98 ALA A N 1
ATOM 760 C CA . ALA A 1 98 ? -1.728 1.121 10.085 1.00 95.00 98 ALA A CA 1
ATOM 761 C C . ALA A 1 98 ? -1.184 -0.052 9.252 1.00 95.00 98 ALA A C 1
ATOM 763 O O . ALA A 1 98 ? -0.218 0.159 8.506 1.00 95.00 98 ALA A O 1
ATOM 764 N N . PRO A 1 99 ? -1.767 -1.259 9.348 1.00 97.25 99 PRO A N 1
ATOM 765 C CA . PRO A 1 99 ? -1.373 -2.380 8.514 1.00 97.25 99 PRO A CA 1
ATOM 766 C C . PRO A 1 99 ? -1.770 -2.126 7.056 1.00 97.25 99 PRO A C 1
ATOM 768 O O . PRO A 1 99 ? -2.730 -1.406 6.757 1.00 97.25 99 PRO A O 1
ATOM 771 N N . GLY A 1 100 ? -1.026 -2.738 6.140 1.00 98.06 100 GLY A N 1
ATOM 772 C CA . GLY A 1 100 ? -1.457 -2.868 4.754 1.00 98.06 100 GLY A CA 1
ATOM 773 C C . GLY A 1 100 ? -2.456 -4.011 4.604 1.00 98.06 100 GLY A C 1
ATOM 774 O O . GLY A 1 100 ? -2.660 -4.812 5.517 1.00 98.06 100 GLY A O 1
ATOM 775 N N . MET A 1 101 ? -3.100 -4.089 3.445 1.00 97.94 101 MET A N 1
ATOM 776 C CA . MET A 1 101 ? -4.114 -5.109 3.168 1.00 97.94 101 MET A CA 1
ATOM 777 C C . MET A 1 101 ? -4.059 -5.520 1.701 1.00 97.94 101 MET A C 1
ATOM 779 O O . MET A 1 101 ? -3.917 -4.671 0.824 1.00 97.94 101 MET A O 1
ATOM 783 N N . MET A 1 102 ? -4.238 -6.807 1.425 1.00 98.12 102 MET A N 1
ATOM 784 C CA . MET A 1 102 ? -4.442 -7.339 0.081 1.00 98.12 102 MET A CA 1
ATOM 785 C C . MET A 1 102 ? -5.823 -7.994 -0.004 1.00 98.12 102 MET A C 1
ATOM 787 O O . MET A 1 102 ? -6.176 -8.847 0.810 1.00 98.12 102 MET A O 1
ATOM 791 N N . VAL A 1 103 ? -6.627 -7.571 -0.977 1.00 97.88 103 VAL A N 1
ATOM 792 C CA . VAL A 1 103 ? -8.021 -7.985 -1.154 1.00 97.88 103 VAL A CA 1
ATOM 793 C C . VAL A 1 103 ? -8.195 -8.635 -2.520 1.00 97.88 103 VAL A C 1
ATOM 795 O O . VAL A 1 103 ? -7.923 -8.018 -3.549 1.00 97.88 103 VAL A O 1
ATOM 798 N N . ASN A 1 104 ? -8.729 -9.854 -2.518 1.00 96.50 104 ASN A N 1
ATOM 799 C CA . ASN A 1 104 ? -9.197 -10.530 -3.724 1.00 96.50 104 ASN A CA 1
ATOM 800 C C . ASN A 1 104 ? -10.620 -10.061 -4.058 1.00 96.50 104 ASN A C 1
ATOM 802 O O . ASN A 1 104 ? -11.524 -10.218 -3.234 1.00 96.50 104 ASN A O 1
ATOM 806 N N . PHE A 1 105 ? -10.831 -9.526 -5.261 1.00 96.44 105 PHE A N 1
ATOM 807 C CA . PHE A 1 105 ? -12.140 -9.074 -5.739 1.00 96.44 105 PHE A CA 1
ATOM 808 C C . PHE A 1 105 ? -12.310 -9.415 -7.224 1.00 96.44 105 PHE A C 1
ATOM 810 O O . PHE A 1 105 ? -11.559 -8.913 -8.047 1.00 96.44 105 PHE A O 1
ATOM 817 N N . GLU A 1 106 ? -13.262 -10.286 -7.576 1.00 93.12 106 GLU A N 1
ATOM 818 C CA . GLU A 1 106 ? -13.574 -10.648 -8.978 1.00 93.12 106 GLU A CA 1
ATOM 819 C C . GLU A 1 106 ? -12.346 -11.075 -9.819 1.00 93.12 106 GLU A C 1
ATOM 821 O O . GLU A 1 106 ? -12.166 -10.642 -10.954 1.00 93.12 106 GLU A O 1
ATOM 826 N N . ASN A 1 107 ? -11.481 -11.934 -9.260 1.00 92.94 107 ASN A N 1
ATOM 827 C CA . ASN A 1 107 ? -10.186 -12.355 -9.836 1.00 92.94 107 ASN A CA 1
ATOM 828 C C . ASN A 1 107 ? -9.125 -11.244 -9.962 1.00 92.94 107 ASN A C 1
ATOM 830 O O . ASN A 1 107 ? -8.083 -11.459 -10.578 1.00 92.94 107 ASN A O 1
ATOM 834 N N . LYS A 1 108 ? -9.360 -10.084 -9.349 1.00 95.50 108 LYS A N 1
ATOM 835 C CA . LYS A 1 108 ? -8.436 -8.949 -9.289 1.00 95.50 108 LYS A CA 1
ATOM 836 C C . LYS A 1 108 ? -7.847 -8.804 -7.892 1.00 95.50 108 LYS A C 1
ATOM 838 O O . LYS A 1 108 ? -8.432 -9.248 -6.901 1.00 95.50 108 LYS A O 1
ATOM 843 N N . GLN A 1 109 ? -6.691 -8.159 -7.827 1.00 96.75 109 GLN A N 1
ATOM 844 C CA . GLN A 1 109 ? -5.970 -7.838 -6.601 1.00 96.75 109 GLN A CA 1
ATOM 845 C C . GLN A 1 109 ? -6.098 -6.349 -6.292 1.00 96.75 109 GLN A C 1
ATOM 847 O O . GLN A 1 109 ? -5.745 -5.508 -7.119 1.00 96.75 109 GLN A O 1
ATOM 852 N N . ILE A 1 110 ? -6.547 -6.011 -5.087 1.00 98.25 110 ILE A N 1
ATOM 853 C CA . ILE A 1 110 ? -6.495 -4.644 -4.560 1.00 98.25 110 ILE A CA 1
ATOM 854 C C . ILE A 1 110 ? -5.533 -4.634 -3.382 1.00 98.25 110 ILE A C 1
ATOM 856 O O . ILE A 1 110 ? -5.747 -5.338 -2.400 1.00 98.25 110 ILE A O 1
ATOM 860 N N . ILE A 1 111 ? -4.477 -3.836 -3.472 1.00 98.44 111 ILE A N 1
ATOM 861 C CA . ILE A 1 111 ? -3.436 -3.738 -2.452 1.00 98.44 111 ILE A CA 1
ATOM 862 C C . ILE A 1 111 ? -3.486 -2.336 -1.856 1.00 98.44 111 ILE A C 1
ATOM 864 O O . ILE A 1 111 ? -3.444 -1.346 -2.583 1.00 98.44 111 ILE A O 1
ATOM 868 N N . LEU A 1 112 ? -3.575 -2.252 -0.535 1.00 98.25 112 LEU A N 1
ATOM 869 C CA . LEU A 1 112 ? -3.588 -1.017 0.234 1.00 98.25 112 LEU A CA 1
ATOM 870 C C . LEU A 1 112 ? -2.304 -0.960 1.055 1.00 98.25 112 LEU A C 1
ATOM 872 O O . LEU A 1 112 ? -2.023 -1.865 1.838 1.00 98.25 112 LEU A O 1
ATOM 876 N N . LEU A 1 113 ? -1.540 0.112 0.885 1.00 98.25 113 LEU A N 1
ATOM 877 C CA . LEU A 1 113 ? -0.265 0.342 1.554 1.00 98.25 113 LEU A CA 1
ATOM 878 C C . LEU A 1 113 ? -0.270 1.696 2.278 1.00 98.25 113 LEU A C 1
ATOM 880 O O . LEU A 1 113 ? -0.985 2.619 1.872 1.00 98.25 113 LEU A O 1
ATOM 884 N N . PRO A 1 114 ? 0.546 1.861 3.331 1.00 96.75 114 PRO A N 1
ATOM 885 C CA . PRO A 1 114 ? 0.698 3.144 4.002 1.00 96.75 114 PRO A CA 1
ATOM 886 C C . PRO A 1 114 ? 1.282 4.205 3.056 1.00 96.75 114 PRO A C 1
ATOM 888 O O . PRO A 1 114 ? 1.930 3.903 2.054 1.00 96.75 114 PRO A O 1
ATOM 891 N N . GLY A 1 115 ? 1.019 5.474 3.365 1.00 95.38 115 GLY A N 1
ATOM 892 C CA . GLY A 1 115 ? 1.505 6.612 2.576 1.00 95.38 115 GLY A CA 1
ATOM 893 C C . GLY A 1 115 ? 2.995 6.908 2.786 1.00 95.38 115 GLY A C 1
ATOM 894 O O . GLY A 1 115 ? 3.719 7.074 1.800 1.00 95.38 115 GLY A O 1
ATOM 895 N N . PRO A 1 116 ? 3.489 6.973 4.039 1.00 96.56 116 PRO A N 1
ATOM 896 C CA . PRO A 1 116 ? 4.890 7.270 4.308 1.00 96.56 116 PRO A CA 1
ATOM 897 C C . PRO A 1 116 ? 5.840 6.230 3.688 1.00 96.56 116 PRO A C 1
ATOM 899 O O . PRO A 1 116 ? 5.731 5.039 3.990 1.00 96.56 116 PRO A O 1
ATOM 902 N N . PRO A 1 117 ? 6.842 6.645 2.884 1.00 96.12 117 PRO A N 1
ATOM 903 C CA . PRO A 1 117 ? 7.779 5.711 2.256 1.00 96.12 117 PRO A CA 1
ATOM 904 C C . PRO A 1 117 ? 8.547 4.831 3.250 1.00 96.12 117 PRO A C 1
ATOM 906 O O . PRO A 1 117 ? 8.845 3.682 2.938 1.00 96.12 117 PRO A O 1
ATOM 909 N N . LYS A 1 118 ? 8.826 5.351 4.453 1.00 97.12 118 LYS A N 1
ATOM 910 C CA . LYS A 1 118 ? 9.501 4.615 5.535 1.00 97.12 118 LYS A CA 1
ATOM 911 C C . LYS A 1 118 ? 8.684 3.435 6.073 1.00 97.12 118 LYS A C 1
ATOM 913 O O . LYS A 1 118 ? 9.272 2.524 6.635 1.00 97.12 118 LYS A O 1
ATOM 918 N N . GLU A 1 119 ? 7.367 3.448 5.882 1.00 97.38 119 GLU A N 1
ATOM 919 C CA . GLU A 1 119 ? 6.466 2.348 6.241 1.00 97.38 119 GLU A CA 1
ATOM 920 C C . GLU A 1 119 ? 6.182 1.459 5.027 1.00 97.38 119 GLU A C 1
ATOM 922 O O . GLU A 1 119 ? 6.260 0.234 5.096 1.00 97.38 119 GLU A O 1
ATOM 927 N N . MET A 1 120 ? 5.909 2.083 3.879 1.00 97.25 120 MET A N 1
ATOM 928 C CA . MET A 1 120 ? 5.504 1.386 2.660 1.00 97.25 120 MET A CA 1
ATOM 929 C C . MET A 1 120 ? 6.614 0.503 2.089 1.00 97.25 120 MET A C 1
ATOM 931 O O . MET A 1 120 ? 6.370 -0.657 1.774 1.00 97.25 120 MET A O 1
ATOM 935 N N . GLN A 1 121 ? 7.840 1.018 1.972 1.00 97.12 121 GLN A N 1
ATOM 936 C CA . GLN A 1 121 ? 8.947 0.272 1.368 1.00 97.12 121 GLN A CA 1
ATOM 937 C C . GLN A 1 121 ? 9.282 -1.037 2.109 1.00 97.12 121 GLN A C 1
ATOM 939 O O . GLN A 1 121 ? 9.370 -2.071 1.437 1.00 97.12 121 GLN A O 1
ATOM 944 N N . PRO A 1 122 ? 9.460 -1.056 3.450 1.00 96.94 122 PRO A N 1
ATOM 945 C CA . PRO A 1 122 ? 9.715 -2.308 4.157 1.00 96.94 122 PRO A CA 1
ATOM 946 C C . PRO A 1 122 ? 8.517 -3.259 4.101 1.00 96.94 122 PRO A C 1
ATOM 948 O O . PRO A 1 122 ? 8.727 -4.454 3.921 1.00 96.94 122 PRO A O 1
ATOM 951 N N . MET A 1 123 ? 7.280 -2.756 4.172 1.00 97.31 123 MET A N 1
ATOM 952 C CA . MET A 1 123 ? 6.081 -3.591 4.038 1.00 97.31 123 MET A CA 1
ATOM 953 C C . MET A 1 123 ? 6.005 -4.256 2.662 1.00 97.31 123 MET A C 1
ATOM 955 O O . MET A 1 123 ? 5.752 -5.453 2.565 1.00 97.31 123 MET A O 1
ATOM 959 N N . VAL A 1 124 ? 6.286 -3.514 1.587 1.00 96.31 124 VAL A N 1
ATOM 960 C CA . VAL A 1 124 ? 6.341 -4.099 0.243 1.00 96.31 124 VAL A CA 1
ATOM 961 C C . VAL A 1 124 ? 7.387 -5.206 0.199 1.00 96.31 124 VAL A C 1
ATOM 963 O O . VAL A 1 124 ? 7.094 -6.315 -0.241 1.00 96.31 124 VAL A O 1
ATOM 966 N N . LYS A 1 125 ? 8.598 -4.920 0.682 1.00 95.00 125 LYS A N 1
ATOM 967 C CA . LYS A 1 125 ? 9.721 -5.852 0.610 1.00 95.00 125 LYS A CA 1
ATOM 968 C C . LYS A 1 125 ? 9.489 -7.134 1.414 1.00 95.00 125 LYS A C 1
ATOM 970 O O . LYS A 1 125 ? 9.828 -8.208 0.924 1.00 95.00 125 LYS A O 1
ATOM 975 N N . ASN A 1 126 ? 8.973 -7.005 2.632 1.00 95.06 126 ASN A N 1
ATOM 976 C CA . ASN A 1 126 ? 8.947 -8.090 3.610 1.00 95.06 126 ASN A CA 1
ATOM 977 C C . ASN A 1 126 ? 7.612 -8.844 3.617 1.00 95.06 126 ASN A C 1
ATOM 979 O O . ASN A 1 126 ? 7.617 -10.057 3.790 1.00 95.06 126 ASN A O 1
ATOM 983 N N . GLU A 1 127 ? 6.500 -8.148 3.373 1.00 95.50 127 GLU A N 1
ATOM 984 C CA . GLU A 1 127 ? 5.154 -8.729 3.420 1.00 95.50 127 GLU A CA 1
ATOM 985 C C . GLU A 1 127 ? 4.632 -8.985 2.000 1.00 95.50 127 GLU A C 1
ATOM 987 O O . GLU A 1 127 ? 4.377 -10.124 1.609 1.00 95.50 127 GLU A O 1
ATOM 992 N N . LEU A 1 128 ? 4.539 -7.930 1.179 1.00 95.31 128 LEU A N 1
ATOM 993 C CA . LEU A 1 128 ? 3.815 -7.981 -0.096 1.00 95.31 128 LEU A CA 1
ATOM 994 C C . LEU A 1 128 ? 4.502 -8.852 -1.152 1.00 95.31 128 LEU A C 1
ATOM 996 O O . LEU A 1 128 ? 3.841 -9.646 -1.819 1.00 95.31 128 LEU A O 1
ATOM 1000 N N . LEU A 1 129 ? 5.815 -8.684 -1.352 1.00 92.00 129 LEU A N 1
ATOM 1001 C CA . LEU A 1 129 ? 6.530 -9.334 -2.456 1.00 92.00 129 LEU A CA 1
ATOM 1002 C C . LEU A 1 129 ? 6.431 -10.861 -2.396 1.00 92.00 129 LEU A C 1
ATOM 1004 O O . LEU A 1 129 ? 6.374 -11.499 -3.445 1.00 92.00 129 LEU A O 1
ATOM 1008 N N . SER A 1 130 ? 6.350 -11.443 -1.197 1.00 89.50 130 SER A N 1
ATOM 1009 C CA . SER A 1 130 ? 6.215 -12.892 -1.009 1.00 89.50 130 SER A CA 1
ATOM 1010 C C . SER A 1 130 ? 4.988 -13.483 -1.727 1.00 89.50 130 SER A C 1
ATOM 1012 O O . SER A 1 130 ? 5.033 -14.626 -2.174 1.00 89.50 130 SER A O 1
ATOM 1014 N N . HIS A 1 131 ? 3.936 -12.683 -1.933 1.00 89.12 131 HIS A N 1
ATOM 1015 C CA . HIS A 1 131 ? 2.717 -13.083 -2.638 1.00 89.12 131 HIS A CA 1
ATOM 1016 C C . HIS A 1 131 ? 2.846 -13.060 -4.169 1.00 89.12 131 HIS A C 1
ATOM 1018 O O . HIS A 1 131 ? 2.029 -13.665 -4.860 1.00 89.12 131 HIS A O 1
ATOM 1024 N N . PHE A 1 132 ? 3.859 -12.372 -4.709 1.00 83.75 132 PHE A N 1
ATOM 1025 C CA . PHE A 1 132 ? 4.046 -12.181 -6.154 1.00 83.75 132 PHE A CA 1
ATOM 1026 C C . PHE A 1 132 ? 5.326 -12.811 -6.700 1.00 83.75 132 PHE A C 1
ATOM 1028 O O . PHE A 1 132 ? 5.460 -12.963 -7.917 1.00 83.75 132 PHE A O 1
ATOM 1035 N N . ILE A 1 133 ? 6.276 -13.176 -5.835 1.00 76.81 133 ILE A N 1
ATOM 1036 C CA . ILE A 1 133 ? 7.510 -13.832 -6.260 1.00 76.81 133 ILE A CA 1
ATOM 1037 C C . ILE A 1 133 ? 7.168 -15.228 -6.786 1.00 76.81 133 ILE A C 1
ATOM 1039 O O . ILE A 1 133 ? 6.919 -16.173 -6.044 1.00 76.81 133 ILE A O 1
ATOM 1043 N N . ASN A 1 134 ? 7.197 -15.351 -8.109 1.00 68.62 134 ASN A N 1
ATOM 1044 C CA . ASN A 1 134 ? 7.233 -16.622 -8.805 1.00 68.62 134 ASN A CA 1
ATOM 1045 C C . ASN A 1 134 ? 8.667 -16.845 -9.293 1.00 68.62 134 ASN A C 1
ATOM 1047 O O . ASN A 1 134 ? 9.140 -16.138 -10.182 1.00 68.62 134 ASN A O 1
ATOM 1051 N N . HIS A 1 135 ? 9.356 -17.839 -8.730 1.00 67.81 135 HIS A N 1
ATOM 1052 C CA . HIS A 1 135 ? 10.750 -18.154 -9.070 1.00 67.81 135 HIS A CA 1
ATOM 1053 C C . HIS A 1 135 ? 10.965 -18.572 -10.539 1.00 67.81 135 HIS A C 1
ATOM 1055 O O . HIS A 1 135 ? 12.106 -18.712 -10.970 1.00 67.81 135 HIS A O 1
ATOM 1061 N N . ASN A 1 136 ? 9.896 -18.72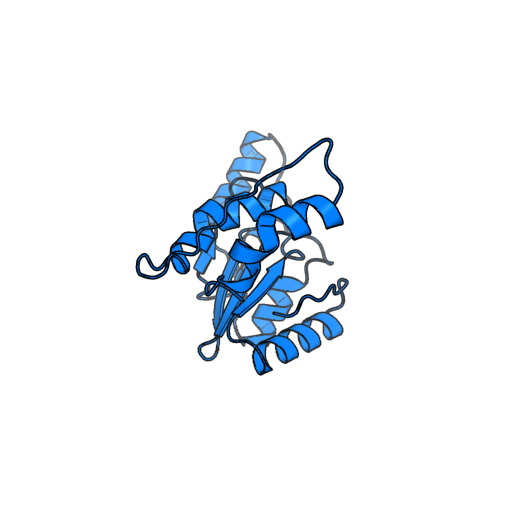8 -11.328 1.00 69.12 136 ASN A N 1
ATOM 1062 C CA . ASN A 1 136 ? 9.969 -19.131 -12.732 1.00 69.12 136 ASN A CA 1
ATOM 1063 C C . ASN A 1 136 ? 10.156 -17.964 -13.718 1.00 69.12 136 ASN A C 1
ATOM 1065 O O . ASN A 1 136 ? 10.272 -18.208 -14.919 1.00 69.12 136 ASN A O 1
ATOM 1069 N N . ARG A 1 137 ? 10.151 -16.702 -13.264 1.00 72.56 137 ARG A N 1
ATOM 1070 C CA . ARG A 1 137 ? 10.405 -15.528 -14.120 1.00 72.56 137 ARG A CA 1
ATOM 1071 C C . ARG A 1 137 ? 11.348 -14.558 -13.415 1.00 72.56 137 ARG A C 1
ATOM 1073 O O . ARG A 1 137 ? 11.026 -14.050 -12.348 1.00 72.56 137 ARG A O 1
ATOM 1080 N N . ILE A 1 138 ? 12.503 -14.294 -14.024 1.00 74.19 138 ILE A N 1
ATOM 1081 C CA . ILE A 1 138 ? 13.534 -13.401 -13.483 1.00 74.19 138 ILE A CA 1
ATOM 1082 C C . ILE A 1 138 ? 13.635 -12.178 -14.392 1.00 74.19 138 ILE A C 1
ATOM 1084 O O . ILE A 1 138 ? 13.883 -12.318 -15.588 1.00 74.19 138 ILE A O 1
ATOM 1088 N N . ILE A 1 139 ? 13.468 -10.986 -13.818 1.00 78.94 139 ILE A N 1
ATOM 1089 C CA . ILE A 1 139 ? 13.873 -9.727 -14.450 1.00 78.94 139 ILE A CA 1
ATOM 1090 C C . ILE A 1 139 ? 15.199 -9.327 -13.807 1.00 78.94 139 ILE A C 1
ATOM 1092 O O . ILE A 1 139 ? 15.271 -9.157 -12.590 1.00 78.94 139 ILE A O 1
ATOM 1096 N N . HIS A 1 140 ? 16.248 -9.204 -14.615 1.00 81.56 140 HIS A N 1
ATOM 1097 C CA . HIS A 1 140 ? 17.553 -8.718 -14.180 1.00 81.56 140 HIS A CA 1
ATOM 1098 C C . HIS A 1 140 ? 17.766 -7.302 -14.717 1.00 81.56 140 HIS A C 1
ATOM 1100 O O . HIS A 1 140 ? 17.512 -7.045 -15.890 1.00 81.56 140 HIS A O 1
ATOM 1106 N N . SER A 1 141 ? 18.219 -6.392 -13.858 1.00 84.94 141 SER A N 1
ATOM 1107 C CA . SER A 1 141 ? 18.524 -5.009 -14.217 1.00 84.94 141 SER A CA 1
ATOM 1108 C C . SER A 1 141 ? 19.848 -4.617 -13.578 1.00 84.94 141 SER A C 1
ATOM 1110 O O . SER A 1 141 ? 20.010 -4.752 -12.366 1.00 84.94 141 SER A O 1
ATOM 1112 N N . GLU A 1 142 ? 20.760 -4.077 -14.379 1.00 87.25 142 GLU A N 1
ATOM 1113 C CA . GLU A 1 142 ? 22.049 -3.552 -13.933 1.00 87.25 142 GLU A CA 1
ATOM 1114 C C . GLU A 1 142 ? 22.154 -2.075 -14.325 1.00 87.25 142 GLU A C 1
ATOM 1116 O O . GLU A 1 142 ? 21.816 -1.694 -15.445 1.00 87.25 142 GLU A O 1
ATOM 1121 N N . LEU A 1 143 ? 22.581 -1.222 -13.388 1.00 90.38 143 LEU A N 1
ATOM 1122 C CA . LEU A 1 143 ? 22.721 0.214 -13.624 1.00 90.38 143 LEU A CA 1
ATOM 1123 C C . LEU A 1 143 ? 24.194 0.577 -13.822 1.00 90.38 143 LEU A C 1
ATOM 1125 O O . LEU A 1 143 ? 24.944 0.697 -12.853 1.00 90.38 143 LEU A O 1
ATOM 1129 N N . LEU A 1 144 ? 24.578 0.832 -15.072 1.00 89.38 144 LEU A N 1
ATOM 1130 C CA . LEU A 1 144 ? 25.906 1.333 -15.420 1.00 89.38 144 LEU A CA 1
ATOM 1131 C C . LEU A 1 144 ? 25.911 2.866 -15.381 1.00 89.38 144 LEU A C 1
ATOM 1133 O O . LEU A 1 144 ? 25.143 3.523 -16.080 1.00 89.38 144 LEU A O 1
ATOM 1137 N N . ARG A 1 145 ? 26.770 3.451 -14.540 1.00 92.00 145 ARG A N 1
ATOM 1138 C CA . ARG A 1 145 ? 26.913 4.910 -14.402 1.00 92.00 145 ARG A CA 1
ATOM 1139 C C . ARG A 1 145 ? 28.225 5.361 -15.031 1.00 92.00 145 ARG A C 1
ATOM 1141 O O . ARG A 1 145 ? 29.291 4.932 -14.600 1.00 92.00 145 ARG A O 1
ATOM 1148 N N . PHE A 1 146 ? 28.142 6.266 -16.000 1.00 91.56 146 PHE A N 1
ATOM 1149 C CA . PHE A 1 146 ? 29.300 6.821 -16.697 1.00 91.56 146 PHE A CA 1
ATOM 1150 C C . PHE A 1 146 ? 29.532 8.279 -16.288 1.00 91.56 146 PHE A C 1
ATOM 1152 O O . PHE A 1 146 ? 28.584 9.029 -16.064 1.00 91.56 146 PHE A O 1
ATOM 1159 N N . ALA A 1 147 ? 30.797 8.687 -16.204 1.00 94.50 147 ALA A N 1
ATOM 1160 C CA . ALA A 1 147 ? 31.201 10.065 -15.936 1.00 94.50 147 ALA A CA 1
ATOM 1161 C C . ALA A 1 147 ? 32.273 10.501 -16.944 1.00 94.50 147 ALA A C 1
ATOM 1163 O O . ALA A 1 147 ? 33.086 9.687 -17.378 1.00 94.50 147 ALA A O 1
ATOM 1164 N N . GLY A 1 148 ? 32.276 11.783 -17.326 1.00 95.56 148 GLY A N 1
ATOM 1165 C CA . GLY A 1 148 ? 33.258 12.337 -18.272 1.00 95.56 148 GLY A CA 1
ATOM 1166 C C . GLY A 1 148 ? 33.013 11.998 -19.751 1.00 95.56 148 GLY A C 1
ATOM 1167 O O . GLY A 1 148 ? 33.858 12.290 -20.594 1.00 95.56 148 GLY A O 1
ATOM 1168 N N . ILE A 1 149 ? 31.864 11.409 -20.084 1.00 95.75 149 ILE A N 1
ATOM 1169 C CA . ILE A 1 149 ? 31.437 11.091 -21.450 1.00 95.75 149 ILE A CA 1
ATOM 1170 C C . ILE A 1 149 ? 30.008 11.608 -21.662 1.00 95.75 149 ILE A C 1
ATOM 1172 O O . ILE A 1 149 ? 29.157 11.452 -20.791 1.00 95.75 149 ILE A O 1
ATOM 1176 N N . GLY A 1 150 ? 29.763 12.280 -22.790 1.00 95.38 150 GLY A N 1
ATOM 1177 C CA . GLY A 1 150 ? 28.436 12.801 -23.138 1.00 95.38 150 GLY A CA 1
ATOM 1178 C C . GLY A 1 150 ? 27.518 11.717 -23.704 1.00 95.38 150 GLY A C 1
ATOM 1179 O O . GLY A 1 150 ? 28.003 10.755 -24.297 1.00 95.38 150 GLY A O 1
ATOM 1180 N N . GLU A 1 151 ? 26.205 11.910 -23.570 1.00 93.19 151 GLU A N 1
ATOM 1181 C CA . GLU A 1 151 ? 25.163 10.947 -23.963 1.00 93.19 151 GLU A CA 1
ATOM 1182 C C . GLU A 1 151 ? 25.333 10.421 -25.397 1.00 93.19 151 GLU A C 1
ATOM 1184 O O . GLU A 1 151 ? 25.504 9.219 -25.580 1.00 93.19 151 GLU A O 1
ATOM 1189 N N . SER A 1 152 ? 25.449 11.300 -26.401 1.00 94.75 152 SER A N 1
ATOM 1190 C CA . SER A 1 152 ? 25.610 10.887 -27.808 1.00 94.75 152 SER A CA 1
ATOM 1191 C C . SER A 1 152 ? 26.866 10.045 -28.055 1.00 94.75 152 SER A C 1
ATOM 1193 O O . SER A 1 152 ? 26.888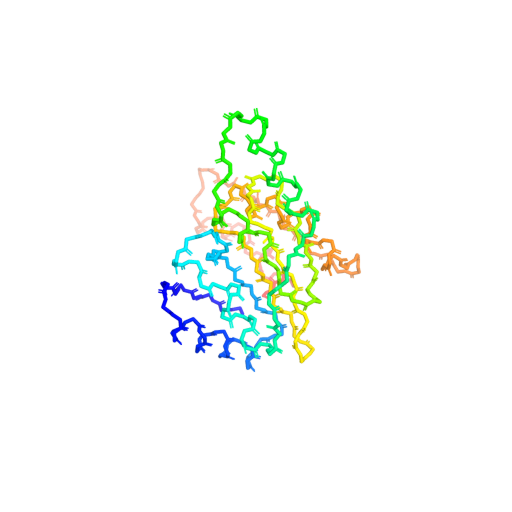 9.185 -28.934 1.00 94.75 152 SER A O 1
ATOM 1195 N N . LYS A 1 153 ? 27.936 10.277 -27.280 1.00 95.81 153 LYS A N 1
ATOM 1196 C CA . LYS A 1 153 ? 29.171 9.493 -27.389 1.00 95.81 153 LYS A CA 1
ATOM 1197 C C . LYS A 1 153 ? 29.018 8.126 -26.721 1.00 95.81 153 LYS A C 1
ATOM 1199 O O . LYS A 1 153 ? 29.552 7.161 -27.255 1.00 95.81 153 LYS A O 1
ATOM 1204 N N . VAL A 1 154 ? 28.297 8.034 -25.598 1.00 95.12 154 VAL A N 1
ATOM 1205 C CA . VAL A 1 154 ? 27.939 6.743 -24.979 1.00 95.12 154 VAL A CA 1
ATOM 1206 C C . VAL A 1 154 ? 27.092 5.920 -25.944 1.00 95.12 154 VAL A C 1
ATOM 1208 O O . VAL A 1 154 ? 27.439 4.776 -26.214 1.00 95.12 154 VAL A O 1
ATOM 1211 N N . GLU A 1 155 ? 26.046 6.515 -26.519 1.00 93.06 155 GLU A N 1
ATOM 1212 C CA . GLU A 1 155 ? 25.178 5.858 -27.501 1.00 93.06 155 GLU A CA 1
ATOM 1213 C C . GLU A 1 155 ? 25.978 5.360 -28.706 1.00 93.06 155 GLU A C 1
ATOM 1215 O O . GLU A 1 155 ? 25.917 4.182 -29.028 1.00 93.06 155 GLU A O 1
ATOM 1220 N N . THR A 1 156 ? 26.817 6.212 -29.308 1.00 95.44 156 THR A N 1
ATOM 1221 C CA . THR A 1 156 ? 27.652 5.822 -30.459 1.00 95.44 156 THR A CA 1
ATOM 1222 C C . THR A 1 156 ? 28.566 4.632 -30.141 1.00 95.44 156 THR A C 1
ATOM 1224 O O . THR A 1 156 ? 28.785 3.782 -30.998 1.00 95.44 156 THR A O 1
ATOM 1227 N N . VAL A 1 157 ? 29.119 4.564 -28.924 1.00 94.75 157 VAL A N 1
ATOM 1228 C CA . VAL A 1 157 ? 29.995 3.461 -28.491 1.00 94.75 157 VAL A CA 1
ATOM 1229 C C . VAL A 1 157 ? 29.209 2.178 -28.213 1.00 94.75 157 VAL A C 1
ATOM 1231 O O . VAL A 1 157 ? 29.765 1.097 -28.375 1.00 94.75 157 VAL A O 1
ATOM 1234 N N . LEU A 1 158 ? 27.945 2.285 -27.793 1.00 92.62 158 LEU A N 1
ATOM 1235 C CA . LEU A 1 158 ? 27.101 1.149 -27.411 1.00 92.62 158 LEU A CA 1
ATOM 1236 C C . LEU A 1 158 ? 26.068 0.763 -28.482 1.00 92.62 158 LEU A C 1
ATOM 1238 O O . LEU A 1 158 ? 25.276 -0.148 -28.246 1.00 92.62 158 LEU A O 1
ATOM 1242 N N . ILE A 1 159 ? 26.051 1.437 -29.635 1.00 93.50 159 ILE A N 1
ATOM 1243 C CA . ILE A 1 159 ? 24.971 1.327 -30.624 1.00 93.50 159 ILE A CA 1
ATOM 1244 C C . ILE A 1 159 ? 24.779 -0.108 -31.116 1.00 93.50 159 ILE A C 1
ATOM 1246 O O . ILE A 1 159 ? 23.655 -0.574 -31.254 1.00 93.50 159 ILE A O 1
ATOM 1250 N N . ASP A 1 160 ? 25.867 -0.861 -31.281 1.00 93.50 160 ASP A N 1
ATOM 1251 C CA . ASP A 1 160 ? 25.797 -2.240 -31.745 1.00 93.50 160 ASP A CA 1
ATOM 1252 C C . ASP A 1 160 ? 25.246 -3.204 -30.681 1.00 93.50 160 ASP A C 1
ATOM 1254 O O . ASP A 1 160 ? 24.716 -4.254 -31.042 1.00 93.50 160 ASP A O 1
ATOM 1258 N N . LEU A 1 161 ? 25.358 -2.866 -29.391 1.00 90.00 161 LEU A N 1
ATOM 1259 C CA . LEU A 1 161 ? 24.728 -3.598 -28.288 1.00 90.00 161 LEU A CA 1
ATOM 1260 C C . LEU A 1 161 ? 23.245 -3.236 -28.161 1.00 90.00 161 LEU A C 1
ATOM 1262 O O . LEU A 1 161 ? 22.427 -4.128 -27.945 1.00 90.00 161 LEU A O 1
ATOM 1266 N N . ILE A 1 162 ? 22.903 -1.953 -28.330 1.00 88.38 162 ILE A N 1
ATOM 1267 C CA . ILE A 1 162 ? 21.519 -1.457 -28.303 1.00 88.38 162 ILE A CA 1
ATOM 1268 C C . ILE A 1 162 ? 20.718 -2.067 -29.459 1.00 88.38 162 ILE A C 1
ATOM 1270 O O . ILE A 1 162 ? 19.652 -2.629 -29.227 1.00 88.38 162 ILE A O 1
ATOM 1274 N N . ASP A 1 163 ? 21.249 -2.042 -30.684 1.00 90.81 163 ASP A N 1
ATOM 1275 C CA . ASP A 1 163 ? 20.564 -2.562 -31.877 1.00 90.81 163 ASP A CA 1
ATOM 1276 C C . ASP A 1 163 ? 20.354 -4.084 -31.834 1.00 90.81 163 ASP A C 1
ATOM 1278 O O . ASP A 1 163 ? 19.411 -4.610 -32.427 1.00 90.81 163 ASP A O 1
ATOM 1282 N N . LYS A 1 164 ? 21.232 -4.813 -31.135 1.00 90.06 164 LYS A N 1
ATOM 1283 C CA . LYS A 1 164 ? 21.148 -6.274 -30.977 1.00 90.06 164 LYS A CA 1
ATOM 1284 C C . LYS A 1 164 ? 20.348 -6.701 -29.746 1.00 90.06 164 LYS A C 1
ATOM 1286 O O . LYS A 1 164 ? 20.223 -7.905 -29.511 1.00 90.06 164 LYS A O 1
ATOM 1291 N N . GLN A 1 165 ? 19.840 -5.767 -28.941 1.00 86.62 165 GLN A N 1
ATOM 1292 C CA . GLN A 1 165 ? 19.098 -6.116 -27.735 1.00 86.62 165 GLN A CA 1
ATOM 1293 C C . GLN A 1 165 ? 17.768 -6.796 -28.086 1.00 86.62 165 GLN A C 1
ATOM 1295 O O . GLN A 1 165 ? 17.052 -6.385 -28.996 1.00 86.62 165 GLN A O 1
ATOM 1300 N N . THR A 1 166 ? 17.406 -7.830 -27.329 1.00 79.81 166 THR A N 1
ATOM 1301 C CA . THR A 1 166 ? 16.146 -8.572 -27.514 1.00 79.81 166 THR A CA 1
ATOM 1302 C C . THR A 1 166 ? 15.320 -8.672 -26.227 1.00 79.81 166 THR A C 1
ATOM 1304 O O . THR A 1 166 ? 14.379 -9.461 -26.173 1.00 79.81 166 THR A O 1
ATOM 1307 N N . ASN A 1 167 ? 15.696 -7.951 -25.159 1.00 67.31 167 ASN A N 1
ATOM 1308 C CA . ASN A 1 167 ? 15.145 -8.124 -23.811 1.00 67.31 167 ASN A CA 1
ATOM 1309 C C . ASN A 1 167 ? 15.429 -6.918 -22.885 1.00 67.31 167 ASN A C 1
ATOM 1311 O O . ASN A 1 167 ? 16.593 -6.533 -22.787 1.00 67.31 167 ASN A O 1
ATOM 1315 N N . PRO A 1 168 ? 14.458 -6.438 -22.088 1.00 60.56 168 PRO A N 1
ATOM 1316 C CA . PRO A 1 168 ? 13.054 -6.226 -22.426 1.00 60.56 168 PRO A CA 1
ATOM 1317 C C . PRO A 1 168 ? 12.885 -4.873 -23.145 1.00 60.56 168 PRO A C 1
ATOM 1319 O O . PRO A 1 168 ? 13.417 -3.862 -22.689 1.00 60.56 168 PRO A O 1
ATOM 1322 N N . THR A 1 169 ? 12.149 -4.859 -24.257 1.00 54.19 169 THR A N 1
ATOM 1323 C CA . THR A 1 169 ? 11.599 -3.630 -24.859 1.00 54.19 169 THR A CA 1
ATOM 1324 C C . THR A 1 169 ? 10.290 -3.216 -24.203 1.00 54.19 169 THR A C 1
ATOM 1326 O O . THR A 1 169 ? 9.554 -4.107 -23.715 1.00 54.19 169 THR A O 1
#

Foldseek 3Di:
DDDDDDFQDLVRLLVVVVVCVVPDQEAEAEALLALDPSSCNQVSVLVVQVFDWDFDPVLQVVLVVVCVVVVHDDDPSLSSLRTHTPPWDWQDFPQDRRTWTWDQHPSGIYTYAYHDCSRRVVSCVPGVVVVVDDVVDDDDDDDDDDDPDDPVRVCVVCVVVVVPDDPDD

Organism: Pseudomonas aeruginosa (NCBI:txid287)

pLDDT: mean 92.68, std 7.19, range [54.19, 98.44]

Nearest PDB structures (foldseek):
  4uoc-assembly1_B  TM=8.611E-01  e=3.769E-14  Thermus thermophilus HB8
  4uux-assembly1_B  TM=8.134E-01  e=6.700E-14  Thermus thermophilus HB8
  4cta-assembly1_B  TM=8.412E-01  e=2.734E-13  Thermus thermophilus HB8
  4cta-assembly1_A  TM=7.810E-01  e=2.257E-13  Thermus thermophilus HB8
  3kbq-assembly1_A  TM=9.145E-01  e=1.187E-11  Thermoplasma acidophilum

InterPro domains:
  IPR001453 MoaB/Mog domain [PF00994] (2-128)
  IPR001453 MoaB/Mog domain [SM00852] (1-135)
  IPR001453 MoaB/Mog domain [cd00885] (2-132)
  IPR036425 MoaB/Mog-like domain superfamily [G3DSA:3.40.980.10] (1-133)
  IPR036425 MoaB/Mog-like domain superfamily [SSF53218] (3-167)
  IPR050101 Competence-damage inducible protein CinA [PTHR13939] (2-169)

Solvent-accessible surface area (backbone atoms only — not comparable to full-atom values): 10208 Å² total; per-residue (Å²): 140,87,87,83,89,77,75,88,37,71,70,62,50,44,54,49,52,53,54,45,58,77,77,39,57,64,46,79,44,65,32,34,46,53,57,54,92,62,32,46,44,61,62,46,51,21,62,73,74,72,42,56,75,39,77,36,65,72,46,38,50,52,47,51,50,51,28,58,74,69,74,45,87,79,53,79,48,58,59,53,17,20,48,38,50,61,90,39,50,78,29,70,41,93,66,53,66,35,52,25,38,39,36,83,52,96,94,20,41,41,37,41,34,42,57,55,63,81,37,26,53,58,29,41,66,72,45,52,42,71,80,68,70,51,94,88,64,86,88,86,87,84,86,88,83,83,79,98,68,56,68,71,58,53,47,67,74,41,42,73,59,62,75,66,56,89,75,88,130

Sequence (169 aa):
LEHKVIGDNKKRLESSVRHALEKYDTVILTGGLGPTKDDLTKHTVAQIVGKDLVIDEPSLKYIESYFEEQGQEMTPNNKQQALVIEGSTVLANHHGMAPGMMVNFENKQIILLPGPPKEMQPMVKNELLSHFINHNRIIHSELLRFAGIGESKVETVLIDLIDKQTNPT